Protein AF-A0A7W8UDL2-F1 (afdb_monomer_lite)

pLDDT: mean 87.9, std 15.61, range [33.31, 97.25]

Foldseek 3Di:
DPPPPVPDVVNVVLLVVLLVVLCVVVVHDCPDPVVVVLSVQSVVCVVVVDDSVRSNVVSVVVVD

Structure (mmCIF, N/CA/C/O backbone):
data_AF-A0A7W8UDL2-F1
#
_entry.id   AF-A0A7W8UDL2-F1
#
loop_
_atom_site.group_PDB
_atom_site.id
_atom_site.type_symbol
_atom_site.label_atom_id
_atom_site.label_alt_id
_atom_site.label_comp_id
_atom_site.label_asym_id
_atom_site.label_entity_id
_atom_site.label_seq_id
_atom_site.pdbx_PDB_ins_code
_atom_site.Cartn_x
_atom_site.Cartn_y
_atom_site.Cartn_z
_atom_site.occupancy
_atom_site.B_iso_or_equiv
_atom_site.auth_seq_id
_atom_site.auth_comp_id
_atom_site.auth_asym_id
_atom_site.auth_atom_id
_atom_site.pdbx_PDB_model_num
ATOM 1 N N . MET A 1 1 ? 26.620 2.756 -5.961 1.00 33.31 1 MET A N 1
ATOM 2 C CA . MET A 1 1 ? 25.822 2.854 -7.200 1.00 33.31 1 MET A CA 1
ATOM 3 C C . MET A 1 1 ? 24.401 2.447 -6.846 1.00 33.31 1 MET A C 1
ATOM 5 O O . MET A 1 1 ? 24.155 1.262 -6.668 1.00 33.31 1 MET A O 1
ATOM 9 N N . LEU A 1 2 ? 23.505 3.410 -6.603 1.00 43.84 2 LEU A N 1
ATOM 10 C CA . LEU A 1 2 ? 22.092 3.101 -6.372 1.00 43.84 2 LEU A CA 1
ATOM 11 C C . LEU A 1 2 ? 21.530 2.610 -7.704 1.00 43.84 2 LEU A C 1
ATOM 13 O O . LEU A 1 2 ? 21.416 3.373 -8.660 1.00 43.84 2 LEU A O 1
ATOM 17 N N . ARG A 1 3 ? 21.305 1.300 -7.791 1.00 44.91 3 ARG A N 1
ATOM 18 C CA . ARG A 1 3 ? 20.679 0.659 -8.939 1.00 44.91 3 ARG A CA 1
ATOM 19 C C . ARG A 1 3 ? 19.256 1.217 -8.990 1.00 44.91 3 ARG A C 1
ATOM 21 O O . ARG A 1 3 ? 18.442 0.880 -8.137 1.00 44.91 3 ARG A O 1
ATOM 28 N N . PHE A 1 4 ? 18.981 2.124 -9.925 1.00 49.38 4 PHE A N 1
ATOM 29 C CA . PHE A 1 4 ? 17.609 2.425 -10.317 1.00 49.38 4 PHE A CA 1
ATOM 30 C C . PHE A 1 4 ? 17.084 1.155 -10.984 1.00 49.38 4 PHE A C 1
ATOM 32 O O . PHE A 1 4 ? 17.213 0.970 -12.191 1.00 49.38 4 PHE A O 1
ATOM 39 N N . GLU A 1 5 ? 16.601 0.215 -10.174 1.00 58.03 5 GLU A N 1
ATOM 40 C CA . GLU A 1 5 ? 15.718 -0.825 -10.671 1.00 58.03 5 GLU A CA 1
ATOM 41 C C . GLU A 1 5 ? 14.517 -0.084 -11.241 1.00 58.03 5 GLU A C 1
ATOM 43 O O . GLU A 1 5 ? 13.764 0.555 -10.505 1.00 58.03 5 GLU A O 1
ATOM 48 N N . ILE A 1 6 ? 14.418 -0.074 -12.571 1.00 59.69 6 ILE A N 1
ATOM 49 C CA . ILE A 1 6 ? 13.224 0.374 -13.272 1.00 59.69 6 ILE A CA 1
ATOM 50 C C . ILE A 1 6 ? 12.114 -0.522 -12.734 1.00 59.69 6 ILE A C 1
ATOM 52 O O . ILE A 1 6 ? 12.040 -1.701 -13.076 1.00 59.69 6 ILE A O 1
ATOM 56 N N . MET A 1 7 ? 11.332 0.005 -11.794 1.00 69.44 7 MET A N 1
ATOM 57 C CA . MET A 1 7 ? 10.177 -0.705 -11.281 1.00 69.44 7 MET A CA 1
ATOM 58 C C . MET A 1 7 ? 9.221 -0.884 -12.450 1.00 69.44 7 MET A C 1
ATOM 60 O O . MET A 1 7 ? 8.830 0.099 -13.077 1.00 69.44 7 MET A O 1
ATOM 64 N N . ASP A 1 8 ? 8.880 -2.140 -12.732 1.00 84.19 8 ASP A N 1
ATOM 65 C CA . ASP A 1 8 ? 7.846 -2.491 -13.698 1.00 84.19 8 ASP A CA 1
ATOM 66 C C . ASP A 1 8 ? 6.595 -1.641 -13.418 1.00 84.19 8 ASP A C 1
ATOM 68 O O . ASP A 1 8 ? 6.154 -1.523 -12.268 1.00 84.19 8 ASP A O 1
ATOM 72 N N . GLU A 1 9 ? 6.026 -1.030 -14.456 1.00 88.12 9 GLU A N 1
ATOM 73 C CA . GLU A 1 9 ? 4.795 -0.247 -14.348 1.00 88.12 9 GLU A CA 1
ATOM 74 C C . GLU A 1 9 ? 3.666 -1.075 -13.719 1.00 88.12 9 GLU A C 1
ATOM 76 O O . GLU A 1 9 ? 2.864 -0.541 -12.949 1.00 88.12 9 GLU A O 1
ATOM 81 N N . ASN A 1 10 ? 3.656 -2.395 -13.939 1.00 88.44 10 ASN A N 1
ATOM 82 C CA . ASN A 1 10 ? 2.722 -3.308 -13.282 1.00 88.44 10 ASN A CA 1
ATOM 83 C C . ASN A 1 10 ? 2.946 -3.384 -11.767 1.00 88.44 10 ASN A C 1
ATOM 85 O O . ASN A 1 10 ? 1.979 -3.408 -11.001 1.00 88.44 10 ASN A O 1
ATOM 89 N N . ALA A 1 11 ? 4.204 -3.383 -11.321 1.00 88.81 11 ALA A N 1
ATOM 90 C CA . ALA A 1 11 ? 4.548 -3.370 -9.904 1.00 88.81 11 ALA A CA 1
ATOM 91 C C . ALA A 1 11 ? 4.149 -2.041 -9.248 1.00 88.81 11 ALA A C 1
ATOM 93 O O . ALA A 1 11 ? 3.576 -2.037 -8.157 1.00 88.81 11 ALA A O 1
ATOM 94 N N . VAL A 1 12 ? 4.377 -0.913 -9.930 1.00 92.44 12 VAL A N 1
ATOM 95 C CA . VAL A 1 12 ? 3.915 0.411 -9.476 1.00 92.44 12 VAL A CA 1
ATOM 96 C C . VAL A 1 12 ? 2.391 0.441 -9.366 1.00 92.44 12 VAL A C 1
ATOM 98 O O . VAL A 1 12 ? 1.854 0.891 -8.353 1.00 92.44 12 VAL A O 1
ATOM 101 N N . ALA A 1 13 ? 1.686 -0.048 -10.388 1.00 94.19 13 ALA A N 1
ATOM 102 C CA . ALA A 1 13 ? 0.230 -0.087 -10.408 1.00 94.19 13 ALA A CA 1
ATOM 103 C C . ALA A 1 13 ? -0.330 -0.961 -9.277 1.00 94.19 13 ALA A C 1
ATOM 105 O O . ALA A 1 13 ? -1.282 -0.556 -8.613 1.00 94.19 13 ALA A O 1
ATOM 106 N N . MET A 1 14 ? 0.283 -2.120 -9.019 1.00 94.38 14 MET A N 1
ATOM 107 C CA . MET A 1 14 ? -0.070 -2.987 -7.895 1.00 94.38 14 MET A CA 1
ATOM 108 C C . MET A 1 14 ? 0.107 -2.274 -6.554 1.00 94.38 14 MET A C 1
ATOM 110 O O . MET A 1 14 ? -0.843 -2.191 -5.778 1.00 94.38 14 MET A O 1
ATOM 114 N N . MET A 1 15 ? 1.276 -1.677 -6.306 1.00 95.19 15 MET A N 1
ATOM 115 C CA . MET A 1 15 ? 1.529 -0.975 -5.045 1.00 95.19 15 MET A CA 1
ATOM 116 C C . MET A 1 15 ? 0.559 0.189 -4.831 1.00 95.19 15 MET A C 1
ATOM 118 O O . MET A 1 15 ? 0.066 0.377 -3.721 1.00 95.19 15 MET A O 1
ATOM 122 N N . ARG A 1 16 ? 0.220 0.930 -5.896 1.00 95.69 16 ARG A N 1
ATOM 123 C CA . ARG A 1 16 ? -0.808 1.979 -5.841 1.00 95.69 16 ARG A CA 1
ATOM 124 C C . ARG A 1 16 ? -2.181 1.414 -5.490 1.00 95.69 16 ARG A C 1
ATOM 126 O O . ARG A 1 16 ? -2.846 1.980 -4.630 1.00 95.69 16 ARG A O 1
ATOM 133 N N . ARG A 1 17 ? -2.610 0.305 -6.104 1.00 95.88 17 ARG A N 1
ATOM 134 C CA . ARG A 1 17 ? -3.899 -0.328 -5.769 1.00 95.88 17 ARG A CA 1
ATOM 135 C C . ARG A 1 17 ? -3.967 -0.724 -4.297 1.00 95.88 17 ARG A C 1
ATOM 137 O O . ARG A 1 17 ? -4.942 -0.379 -3.637 1.00 95.88 17 ARG A O 1
ATOM 144 N N . VAL A 1 18 ? -2.929 -1.389 -3.786 1.00 96.38 18 VAL A N 1
ATOM 145 C CA . VAL A 1 18 ? -2.859 -1.807 -2.377 1.00 96.38 18 VAL A CA 1
ATOM 146 C C . VAL A 1 18 ? -2.899 -0.599 -1.445 1.00 96.38 18 VAL A C 1
ATOM 148 O O . VAL A 1 18 ? -3.707 -0.572 -0.520 1.00 96.38 18 VAL A O 1
ATOM 151 N N . LEU A 1 19 ? -2.083 0.424 -1.721 1.00 96.81 19 LEU A N 1
ATOM 152 C CA . LEU A 1 19 ? -2.050 1.654 -0.932 1.00 96.81 19 LEU A CA 1
ATOM 153 C C . LEU A 1 19 ? -3.420 2.337 -0.894 1.00 96.81 19 LEU A C 1
ATOM 155 O O . LEU A 1 19 ? -3.921 2.646 0.180 1.00 96.81 19 LEU A O 1
ATOM 159 N N . HIS A 1 20 ? -4.050 2.548 -2.052 1.00 96.81 20 HIS A N 1
ATOM 160 C CA . HIS A 1 20 ? -5.352 3.211 -2.122 1.00 96.81 20 HIS A CA 1
ATOM 161 C C . HIS A 1 20 ? -6.451 2.409 -1.421 1.00 96.81 20 HIS A C 1
ATOM 163 O O . HIS A 1 20 ? -7.277 3.000 -0.727 1.00 96.81 20 HIS A O 1
ATOM 169 N N . ALA A 1 21 ? -6.462 1.083 -1.577 1.00 96.12 21 ALA A N 1
ATOM 170 C CA . ALA A 1 21 ? -7.430 0.225 -0.903 1.00 96.12 21 ALA A CA 1
ATOM 171 C C . ALA A 1 21 ? -7.286 0.308 0.623 1.00 96.12 21 ALA A C 1
ATOM 173 O O . ALA A 1 21 ? -8.289 0.404 1.332 1.00 96.12 21 ALA A O 1
ATOM 174 N N . GLU A 1 22 ? -6.052 0.314 1.126 1.00 95.75 22 GLU A N 1
ATOM 175 C CA . GLU A 1 22 ? -5.809 0.344 2.564 1.00 95.75 22 GLU A CA 1
ATOM 176 C C . GLU A 1 22 ? -6.024 1.733 3.172 1.00 95.75 22 GLU A C 1
ATOM 178 O O . GLU A 1 22 ? -6.680 1.853 4.206 1.00 95.75 22 GLU A O 1
ATOM 183 N N . CYS A 1 23 ? -5.589 2.794 2.491 1.00 96.31 23 CYS A N 1
ATOM 184 C CA . CYS A 1 23 ? -5.906 4.170 2.869 1.00 96.31 23 CYS A CA 1
ATOM 185 C C . CYS A 1 23 ? -7.425 4.398 2.926 1.00 96.31 23 CYS A C 1
ATOM 187 O O . CYS A 1 23 ? -7.923 4.968 3.895 1.00 96.31 23 CYS A O 1
ATOM 189 N N . ALA A 1 24 ? -8.183 3.892 1.944 1.00 96.56 24 ALA A N 1
ATOM 190 C CA . ALA A 1 24 ? -9.643 3.971 1.954 1.00 96.56 24 ALA A CA 1
ATOM 191 C C . ALA A 1 24 ? -10.256 3.213 3.144 1.00 96.56 24 ALA A C 1
ATOM 193 O O . ALA A 1 24 ? -11.147 3.742 3.808 1.00 96.56 24 ALA A O 1
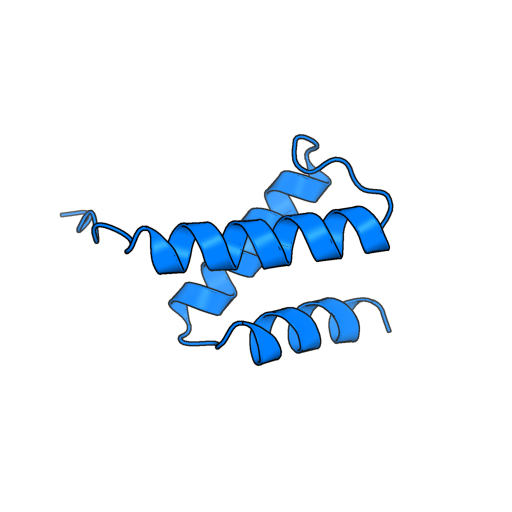ATOM 194 N N . ARG A 1 25 ? -9.758 2.008 3.458 1.00 95.38 25 ARG A N 1
ATOM 195 C CA . ARG A 1 25 ? -10.210 1.223 4.621 1.00 95.38 25 ARG A CA 1
ATOM 196 C C . ARG A 1 25 ? -9.975 1.962 5.940 1.00 95.38 25 AR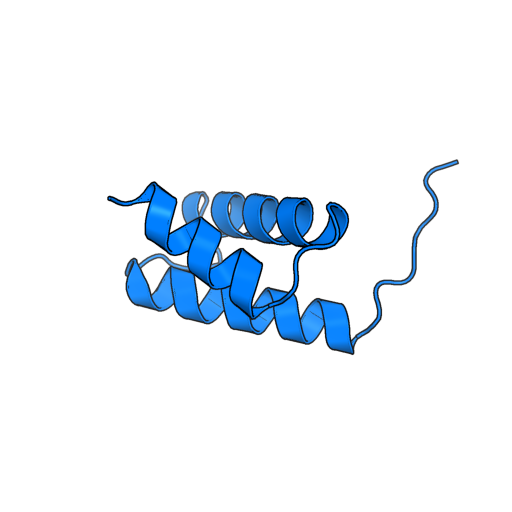G A C 1
ATOM 198 O O . ARG A 1 25 ? -10.820 1.905 6.829 1.00 95.38 25 ARG A O 1
ATOM 205 N N . LEU A 1 26 ? -8.842 2.649 6.054 1.00 94.19 26 LEU A N 1
ATOM 206 C CA . LEU A 1 26 ? -8.434 3.390 7.248 1.00 94.19 26 LEU A CA 1
ATOM 207 C C . LEU A 1 26 ? -8.968 4.827 7.299 1.00 94.19 26 LEU A C 1
ATOM 209 O O . LEU A 1 26 ? -8.723 5.527 8.276 1.00 94.19 26 LEU A O 1
ATOM 213 N N . SER A 1 27 ? -9.706 5.278 6.277 1.00 96.19 27 SER A N 1
ATOM 214 C CA . SER A 1 27 ? -10.113 6.685 6.121 1.00 96.19 27 SER A CA 1
ATOM 215 C C . SER A 1 27 ? -8.927 7.667 6.170 1.00 96.19 27 SER A C 1
ATOM 217 O O . SER A 1 27 ? -9.038 8.780 6.683 1.00 96.19 27 SER A O 1
ATOM 219 N N . VAL A 1 28 ? -7.784 7.250 5.623 1.00 96.06 28 VAL A N 1
ATOM 220 C CA . VAL A 1 28 ? -6.540 8.024 5.532 1.00 96.06 28 VAL A CA 1
ATOM 221 C C . VAL A 1 28 ? -6.399 8.602 4.125 1.00 96.06 28 VAL A C 1
ATOM 223 O O . VAL A 1 28 ? -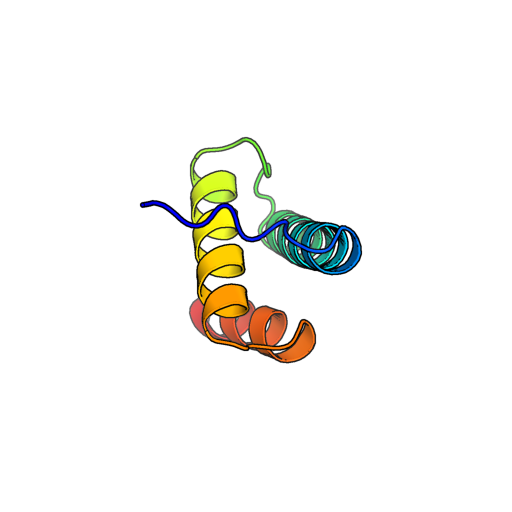6.658 7.926 3.132 1.00 96.06 28 VAL A O 1
ATOM 226 N N . ASN A 1 29 ? -5.958 9.857 4.023 1.00 96.12 29 ASN A N 1
ATOM 227 C CA . ASN A 1 29 ? -5.570 10.440 2.738 1.00 96.12 29 ASN A CA 1
ATOM 228 C C . ASN A 1 29 ? -4.197 9.868 2.311 1.00 96.12 29 ASN A C 1
ATOM 230 O O . ASN A 1 29 ? -3.250 10.002 3.091 1.00 96.12 29 ASN A O 1
ATOM 234 N N . PRO A 1 30 ? -4.051 9.276 1.107 1.00 94.06 30 PRO A N 1
ATOM 235 C CA . PRO A 1 30 ? -2.762 8.796 0.599 1.00 94.06 30 PRO A CA 1
ATOM 236 C C . PRO A 1 30 ? -1.641 9.844 0.603 1.00 94.06 30 PRO A C 1
ATOM 238 O O . PRO A 1 30 ? -0.491 9.475 0.804 1.00 94.06 30 PRO A O 1
ATOM 241 N N . ASP A 1 31 ? -1.979 11.127 0.448 1.00 95.44 31 ASP A N 1
ATOM 242 C CA . ASP A 1 31 ? -1.017 12.241 0.430 1.00 95.44 31 ASP A CA 1
ATOM 243 C C . ASP A 1 31 ? -0.750 12.830 1.831 1.00 95.44 31 ASP A C 1
ATOM 245 O O . ASP A 1 31 ? -0.091 13.858 1.978 1.00 95.44 31 ASP A O 1
ATOM 249 N N . SER A 1 32 ? -1.315 12.235 2.886 1.00 97.25 32 SER A N 1
ATOM 250 C CA . SER A 1 32 ? -1.004 12.618 4.269 1.00 97.25 32 SER A CA 1
ATOM 251 C C . SER A 1 32 ? 0.254 11.911 4.770 1.00 97.25 32 SER A C 1
ATOM 253 O O . SER A 1 32 ? 0.630 10.873 4.237 1.00 97.25 32 SER A O 1
ATOM 255 N N . ALA A 1 33 ? 0.840 12.393 5.871 1.00 96.88 33 ALA A N 1
ATOM 256 C CA . ALA A 1 33 ? 1.983 11.733 6.511 1.00 96.88 33 ALA A CA 1
ATOM 257 C C . ALA A 1 33 ? 1.726 10.238 6.802 1.00 96.88 33 ALA A C 1
ATOM 259 O O . ALA A 1 33 ? 2.573 9.397 6.528 1.00 96.88 33 ALA A O 1
ATOM 260 N N . MET A 1 34 ? 0.521 9.889 7.268 1.00 95.38 34 MET A N 1
ATOM 261 C CA . MET A 1 34 ? 0.127 8.490 7.491 1.00 95.38 34 MET A CA 1
ATOM 262 C C . MET A 1 34 ? 0.028 7.697 6.174 1.00 95.38 34 MET A C 1
ATOM 264 O O . MET A 1 34 ? 0.382 6.521 6.119 1.00 95.38 34 MET A O 1
ATOM 268 N N . GLY A 1 35 ? -0.443 8.333 5.098 1.00 96.50 35 GLY A N 1
ATOM 269 C CA . GLY A 1 35 ? -0.486 7.734 3.762 1.00 96.50 35 GLY A CA 1
ATOM 270 C C . GLY A 1 35 ? 0.911 7.471 3.191 1.00 96.50 35 GLY A C 1
ATOM 271 O O . GLY A 1 35 ? 1.160 6.398 2.641 1.00 96.50 35 GLY A O 1
ATOM 272 N N . GLU A 1 36 ? 1.850 8.395 3.399 1.00 96.75 36 GLU A N 1
ATOM 273 C CA . GLU A 1 36 ? 3.258 8.221 3.031 1.00 96.75 36 GLU A CA 1
ATOM 274 C C . GLU A 1 36 ? 3.923 7.090 3.832 1.00 96.75 36 GLU A C 1
ATOM 276 O O . GLU A 1 36 ? 4.630 6.256 3.258 1.00 96.75 36 GLU A O 1
ATOM 281 N N . GLU A 1 37 ? 3.652 6.993 5.137 1.00 96.12 37 GLU A N 1
ATOM 282 C CA . GL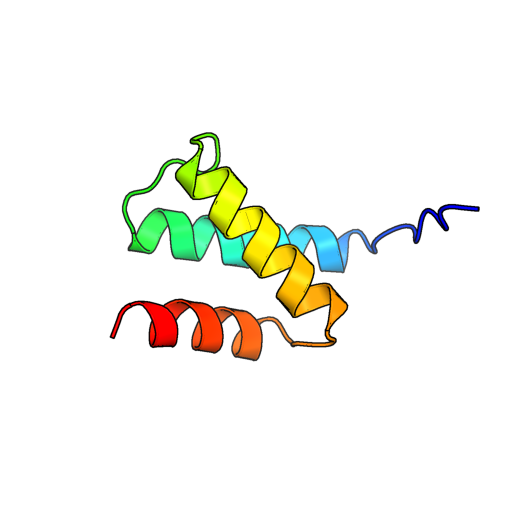U A 1 37 ? 4.117 5.877 5.971 1.00 96.12 37 GLU A CA 1
ATOM 283 C C . GLU A 1 37 ? 3.588 4.527 5.458 1.00 96.12 37 GLU A C 1
ATOM 285 O O . GLU A 1 37 ? 4.357 3.573 5.299 1.00 96.12 37 GLU A O 1
ATOM 290 N N . LEU A 1 38 ? 2.298 4.448 5.112 1.00 95.88 38 LEU A N 1
ATOM 291 C CA . LEU A 1 38 ? 1.701 3.262 4.490 1.00 95.88 38 LEU A CA 1
ATOM 292 C C . LEU A 1 38 ? 2.359 2.927 3.144 1.00 95.88 38 LEU A C 1
ATOM 294 O O . LEU A 1 38 ? 2.653 1.758 2.876 1.00 95.88 38 LEU A O 1
ATOM 298 N N . ALA A 1 39 ? 2.653 3.929 2.314 1.00 96.25 39 ALA A N 1
ATOM 299 C CA . ALA A 1 39 ? 3.333 3.736 1.035 1.00 96.25 39 ALA A CA 1
ATOM 300 C C . ALA A 1 39 ? 4.734 3.129 1.215 1.00 96.25 39 ALA A C 1
ATOM 302 O O . ALA A 1 39 ? 5.121 2.221 0.472 1.00 96.25 39 ALA A O 1
ATOM 303 N N . LEU A 1 40 ? 5.479 3.567 2.236 1.00 95.75 40 LEU A N 1
ATOM 304 C CA . LEU A 1 40 ? 6.789 3.005 2.577 1.00 95.75 40 LEU A CA 1
ATOM 305 C C . LEU A 1 40 ? 6.691 1.550 3.044 1.00 95.75 40 LEU A C 1
ATOM 307 O O . LEU A 1 40 ? 7.534 0.724 2.674 1.00 95.75 40 LEU A O 1
ATOM 311 N N . VAL A 1 41 ? 5.659 1.213 3.820 1.00 95.44 41 VAL A N 1
ATOM 312 C CA . VAL A 1 41 ? 5.399 -0.168 4.248 1.00 95.44 41 VAL A CA 1
ATOM 313 C C . VAL A 1 41 ? 5.100 -1.059 3.040 1.00 95.44 41 VAL A C 1
ATOM 315 O O . VAL A 1 41 ? 5.712 -2.121 2.909 1.00 95.44 41 VAL A O 1
ATOM 318 N N . VAL A 1 42 ? 4.228 -0.616 2.128 1.00 95.50 42 VAL A N 1
ATOM 319 C CA . VAL A 1 42 ? 3.897 -1.337 0.886 1.00 95.50 42 VAL A CA 1
ATOM 320 C C . VAL A 1 42 ? 5.143 -1.551 0.025 1.00 95.50 42 VAL A C 1
ATOM 322 O O . VAL A 1 42 ? 5.409 -2.677 -0.400 1.00 95.50 42 VAL A O 1
ATOM 325 N N . LEU A 1 43 ? 5.950 -0.506 -0.181 1.00 95.06 43 LEU A N 1
ATOM 326 C CA . LEU A 1 43 ? 7.193 -0.589 -0.950 1.00 95.06 43 LEU A CA 1
ATOM 327 C C . LEU A 1 43 ? 8.187 -1.577 -0.330 1.00 95.06 43 LEU A C 1
ATOM 329 O O . LEU A 1 43 ? 8.814 -2.363 -1.040 1.00 95.06 43 LEU A O 1
ATOM 333 N N . THR A 1 44 ? 8.338 -1.545 0.993 1.00 94.88 44 THR A N 1
ATOM 334 C CA . THR A 1 44 ? 9.245 -2.446 1.716 1.00 94.88 44 THR A CA 1
ATOM 335 C C . THR A 1 44 ? 8.775 -3.895 1.614 1.00 94.88 44 THR A C 1
ATOM 337 O O . THR A 1 44 ? 9.577 -4.784 1.325 1.00 94.88 44 THR A O 1
ATOM 340 N N . ALA A 1 45 ? 7.473 -4.138 1.777 1.00 94.19 45 ALA A N 1
ATOM 341 C CA . ALA A 1 45 ? 6.884 -5.464 1.646 1.00 94.19 45 ALA A CA 1
ATOM 342 C C . ALA A 1 45 ? 7.049 -6.016 0.218 1.00 94.19 45 ALA A C 1
ATOM 344 O O . ALA A 1 45 ? 7.511 -7.146 0.044 1.00 94.19 45 ALA A O 1
ATOM 345 N N . PHE A 1 46 ? 6.795 -5.199 -0.807 1.00 93.31 46 PHE A N 1
ATOM 346 C CA . PHE A 1 46 ? 7.054 -5.565 -2.201 1.00 93.31 46 PHE A CA 1
ATOM 347 C C . PHE A 1 46 ? 8.530 -5.908 -2.449 1.00 93.31 46 PHE A C 1
ATOM 349 O O . PHE A 1 46 ? 8.833 -6.973 -2.982 1.00 93.31 46 PHE A O 1
ATOM 356 N N . ARG A 1 47 ? 9.466 -5.062 -1.994 1.00 92.50 47 ARG A N 1
ATOM 357 C CA . ARG A 1 47 ? 10.916 -5.309 -2.120 1.00 92.50 47 ARG A CA 1
ATOM 358 C C . ARG A 1 47 ? 11.386 -6.563 -1.385 1.00 92.50 47 ARG A C 1
ATOM 360 O O . ARG A 1 47 ? 12.394 -7.144 -1.771 1.00 92.50 47 ARG A O 1
ATOM 367 N N . SER A 1 48 ? 10.659 -7.000 -0.358 1.00 93.44 48 SER A N 1
ATOM 368 C CA . SER A 1 48 ? 10.915 -8.278 0.319 1.00 93.44 48 SER A CA 1
ATOM 369 C C . SER A 1 48 ? 10.368 -9.502 -0.437 1.00 93.44 48 SER A C 1
ATOM 371 O O . SER A 1 48 ? 10.506 -10.627 0.038 1.00 93.44 48 SER A O 1
ATOM 373 N N . GLY A 1 49 ? 9.761 -9.299 -1.613 1.00 92.50 49 GLY A N 1
ATOM 374 C CA . GLY A 1 49 ? 9.221 -10.354 -2.472 1.00 92.50 49 GLY A CA 1
ATOM 375 C C . GLY A 1 49 ? 7.784 -10.761 -2.142 1.00 92.50 49 GLY A C 1
ATOM 376 O O . GLY A 1 49 ? 7.350 -11.839 -2.547 1.00 92.50 49 GLY A O 1
ATOM 377 N N . MET A 1 50 ? 7.036 -9.945 -1.391 1.00 94.62 50 MET A N 1
ATOM 378 C CA . MET A 1 50 ? 5.628 -10.233 -1.109 1.00 94.62 50 MET A CA 1
ATOM 379 C C . MET A 1 50 ? 4.743 -9.970 -2.333 1.00 94.62 50 MET A C 1
ATOM 381 O O . MET A 1 50 ? 4.923 -8.988 -3.050 1.00 94.62 50 MET A O 1
ATOM 385 N N . THR A 1 51 ? 3.751 -10.839 -2.535 1.00 94.12 51 THR A N 1
ATOM 386 C CA . THR A 1 51 ? 2.693 -10.655 -3.540 1.00 94.12 51 THR A CA 1
ATOM 387 C C . THR A 1 51 ? 1.645 -9.649 -3.062 1.00 94.12 51 THR A C 1
ATOM 389 O O . THR A 1 51 ? 1.556 -9.368 -1.865 1.00 94.12 51 THR A O 1
ATOM 392 N N . GLU A 1 52 ? 0.813 -9.146 -3.977 1.00 93.81 52 GLU A N 1
ATOM 393 C CA . GLU A 1 52 ? -0.292 -8.216 -3.682 1.00 93.81 52 GLU A CA 1
ATOM 394 C C . GLU A 1 52 ? -1.184 -8.717 -2.528 1.00 93.81 52 GLU A C 1
ATOM 396 O O . GLU A 1 52 ? -1.497 -7.976 -1.589 1.00 93.81 52 GLU A O 1
ATOM 401 N N . GLU A 1 53 ? -1.525 -10.007 -2.540 1.00 95.00 53 GLU A N 1
ATOM 402 C CA . GLU A 1 53 ? -2.365 -10.644 -1.523 1.00 95.00 53 GLU A CA 1
ATOM 403 C C . GLU A 1 53 ? -1.667 -10.679 -0.162 1.00 95.00 53 GLU A C 1
ATOM 405 O O . GLU A 1 53 ? -2.285 -10.401 0.867 1.00 95.00 53 GLU A O 1
ATOM 410 N N . ARG A 1 54 ? -0.364 -10.995 -0.146 1.00 95.38 54 ARG A N 1
ATOM 411 C CA . ARG A 1 54 ? 0.423 -11.066 1.092 1.00 95.38 54 ARG A CA 1
ATOM 412 C C . ARG A 1 54 ? 0.639 -9.693 1.709 1.00 95.38 54 ARG A C 1
ATOM 414 O O . ARG A 1 54 ? 0.566 -9.586 2.929 1.00 95.38 54 ARG A O 1
ATOM 421 N N . ILE A 1 55 ? 0.865 -8.663 0.894 1.00 95.06 55 ILE A N 1
ATOM 422 C CA . ILE A 1 55 ? 0.979 -7.280 1.375 1.00 95.06 55 ILE A CA 1
ATOM 423 C C . ILE A 1 55 ? -0.354 -6.850 1.992 1.00 95.06 55 ILE A C 1
ATOM 425 O O . ILE A 1 55 ? -0.380 -6.360 3.116 1.00 95.06 55 ILE A O 1
ATOM 429 N N . THR A 1 56 ? -1.467 -7.102 1.301 1.00 94.50 56 THR A N 1
ATOM 430 C CA . THR A 1 56 ? -2.807 -6.764 1.802 1.00 94.50 56 THR A CA 1
ATOM 431 C C . THR A 1 56 ? -3.117 -7.463 3.127 1.00 94.50 56 THR A C 1
ATOM 433 O O . THR A 1 56 ? -3.610 -6.832 4.061 1.00 94.50 56 THR A O 1
ATOM 436 N N . LEU A 1 57 ? -2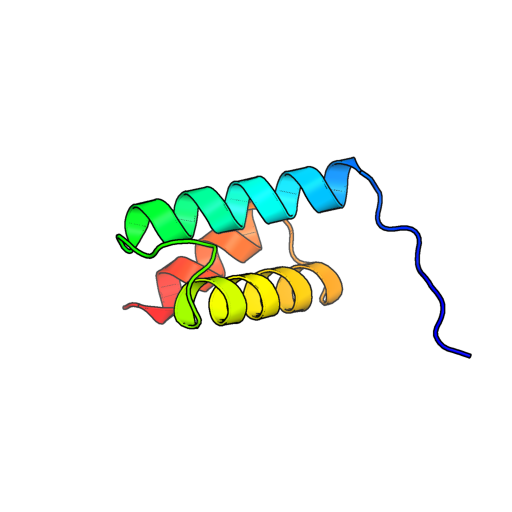.811 -8.760 3.238 1.00 94.25 57 LEU A N 1
ATOM 437 C CA . LEU A 1 57 ? -2.986 -9.503 4.486 1.00 94.25 57 LEU A CA 1
ATOM 438 C C . LEU A 1 57 ? -2.109 -8.925 5.603 1.00 94.25 57 LEU A C 1
ATOM 440 O O . LEU A 1 57 ? -2.603 -8.688 6.701 1.00 94.25 57 LEU A O 1
ATOM 444 N N . PHE A 1 58 ? -0.834 -8.666 5.306 1.00 93.56 58 PHE A N 1
ATOM 445 C CA . PHE A 1 58 ? 0.122 -8.109 6.258 1.00 93.56 58 PHE A CA 1
ATOM 446 C C . PHE A 1 58 ? -0.360 -6.777 6.844 1.00 93.56 58 PHE A C 1
ATOM 448 O O . PHE A 1 58 ? -0.328 -6.609 8.062 1.00 93.56 58 PHE A O 1
ATOM 455 N N . LEU A 1 59 ? -0.858 -5.863 6.004 1.00 92.56 59 LEU A N 1
ATOM 456 C CA . LEU A 1 59 ? -1.383 -4.568 6.449 1.00 92.56 59 LEU A CA 1
ATOM 457 C C . LEU A 1 59 ? -2.568 -4.733 7.408 1.00 92.56 59 LEU A C 1
ATOM 459 O O . LEU A 1 59 ? 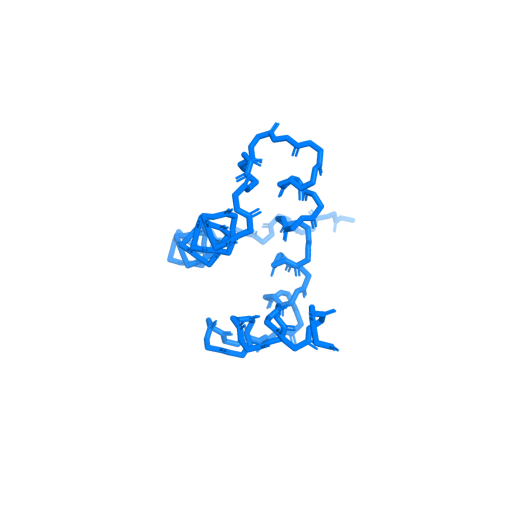-2.576 -4.151 8.486 1.00 92.56 59 LEU A O 1
ATOM 463 N N . ARG A 1 60 ? -3.506 -5.623 7.083 1.00 89.75 60 ARG A N 1
ATOM 464 C CA . ARG A 1 60 ? -4.714 -5.842 7.893 1.00 89.75 60 ARG A CA 1
ATOM 465 C C . ARG A 1 60 ? -4.442 -6.533 9.225 1.00 89.75 60 ARG A C 1
ATOM 467 O O . ARG A 1 60 ? -5.161 -6.298 10.188 1.00 89.75 60 ARG A O 1
ATOM 474 N N . THR A 1 61 ? -3.407 -7.368 9.297 1.00 85.44 61 THR A N 1
ATOM 475 C CA . THR A 1 61 ? -3.003 -8.026 10.551 1.00 85.44 61 THR A CA 1
ATOM 476 C C . THR A 1 61 ? -2.246 -7.115 11.514 1.00 85.44 61 THR A C 1
ATOM 478 O O . THR A 1 61 ? -2.068 -7.493 12.664 1.00 85.44 61 THR A O 1
ATOM 481 N N . ARG A 1 62 ? -1.783 -5.935 11.073 1.00 68.00 62 ARG A N 1
ATOM 482 C CA . ARG A 1 62 ? -1.114 -4.961 11.955 1.00 68.00 62 ARG A CA 1
ATOM 483 C C . ARG A 1 62 ? -2.089 -4.106 12.766 1.00 68.00 62 ARG A C 1
ATOM 485 O O . ARG A 1 62 ? -1.663 -3.527 13.758 1.00 68.00 62 ARG A O 1
ATOM 492 N N . ASP A 1 63 ? -3.357 -4.063 12.361 1.00 56.84 63 ASP A N 1
ATOM 493 C CA . ASP A 1 63 ? -4.413 -3.281 13.017 1.00 56.84 63 ASP A CA 1
ATOM 494 C C . ASP A 1 63 ? -5.332 -4.129 13.920 1.00 56.84 63 ASP A C 1
ATOM 496 O O . ASP A 1 63 ? -6.362 -3.637 14.381 1.00 56.84 63 ASP A O 1
ATOM 500 N N . SER A 1 64 ? -4.995 -5.410 14.133 1.00 51.25 64 SER A N 1
ATOM 501 C CA . SER A 1 64 ? -5.674 -6.331 15.067 1.00 51.25 64 SER A CA 1
ATOM 502 C C . SER A 1 64 ? -4.874 -6.472 16.356 1.00 51.25 64 SER A C 1
ATOM 504 O O . SER A 1 64 ? -5.511 -6.516 17.430 1.00 51.25 64 SER A O 1
#

Sequence (64 aa):
MLRFEIMDENAVAMMRRVLHAECARLSVNPDSAMGEELALVVLTAFRSGMTEERITLFLRTRDS

Organism: NCBI:txid56731

Radius of gyration: 11.92 Å; chains: 1; bounding box: 36×24×29 Å

Secondary structure (DSSP, 8-state):
--------HHHHHHHHHHHHHHHHHHT--TTSHHHHHHHHHHHHHHHTT--HHHHHHHHHHT--